Protein AF-A0A8J5CU90-F1 (afdb_monomer_lite)

Sequence (125 aa):
MLQTRPWCRLPLTLRWIDQKYIKDFPPGLEPPVHIPIAYGPVKSVKVKKPVYHEHEDKDIEDICTLCRKVVRNSDKMRCLSSSCTLVAHIKCLAHEMLKDDTRGMLVPLEGNCPSCGIMCFGRPC

InterPro domains:
  IPR013083 Zinc finger, RING/FYVE/PHD-type [G3DSA:3.30.40.10] (60-120)
  IPR048749 Structure-specific endonuclease subunit SLX1, C-terminal domain [PF21202] (64-117)
  IPR050381 SLX1 structure-specific endonuclease [PTHR20208] (1-117)

pLDDT: mean 82.02, std 15.21, range [34.28, 95.0]

Secondary structure (DSSP, 8-state):
-TTSTTGGGS---EEESSGGG--PPPTT-SPPTTS-EEESPPP------------------PBPTTT-SB--GGGEEE-SSTT---EEEHHHHHHHHTTTS-TT--S--SEE-TTT--EEES---

Foldseek 3Di:
DCCDPPNLQDQEEAEAADPVPDDDDDPPRDHPQSHYYYYHHDDPDPPPPPPPPPPPPPPPQDAAPQPRDGDDPVQWDDAPDPPGPHIHGVQRVQCVQCVPPDPDDRHRQWDADPGPRHIRHGDDD

Radius of gyration: 18.46 Å; chains: 1; bounding box: 37×39×47 Å

Organism: Chionoecetes opilio (NCBI:txid41210)

Structure (mmCIF, N/CA/C/O backbone):
data_AF-A0A8J5CU90-F1
#
_entry.id   AF-A0A8J5CU90-F1
#
loop_
_atom_site.group_PDB
_atom_site.id
_atom_site.type_symbol
_atom_site.label_atom_id
_atom_site.label_alt_id
_atom_site.label_comp_id
_atom_site.label_asym_id
_atom_site.label_entity_id
_atom_site.label_seq_id
_atom_site.pdbx_PDB_ins_code
_atom_site.Cartn_x
_atom_site.Cartn_y
_atom_site.Cartn_z
_atom_site.occupancy
_atom_site.B_iso_or_equiv
_atom_site.auth_seq_id
_atom_site.auth_comp_id
_atom_site.auth_asym_id
_atom_site.auth_atom_id
_atom_site.pdbx_PDB_model_num
ATOM 1 N N . MET A 1 1 ? -17.486 -5.467 8.922 1.00 84.50 1 MET A N 1
ATOM 2 C CA . MET A 1 1 ? -17.359 -4.449 7.850 1.00 84.50 1 MET A CA 1
ATOM 3 C C . MET A 1 1 ? -15.903 -4.143 7.504 1.00 84.50 1 MET A C 1
ATOM 5 O O . MET A 1 1 ? -15.545 -4.279 6.347 1.00 84.50 1 MET A O 1
ATOM 9 N N . LEU A 1 2 ? -15.043 -3.754 8.457 1.00 89.44 2 LEU A N 1
ATOM 10 C CA . LEU A 1 2 ? -13.643 -3.392 8.146 1.00 89.44 2 LEU A CA 1
ATOM 11 C C . LEU A 1 2 ? -12.774 -4.570 7.687 1.00 89.44 2 LEU A C 1
ATOM 13 O O . LEU A 1 2 ? -11.771 -4.369 7.018 1.00 89.44 2 LEU A O 1
ATOM 17 N N . GLN A 1 3 ? -13.190 -5.795 8.004 1.00 88.31 3 GLN A N 1
ATOM 18 C CA . GLN A 1 3 ? -12.538 -7.025 7.554 1.00 88.31 3 GLN A CA 1
ATOM 19 C C . GLN A 1 3 ? -13.060 -7.557 6.213 1.00 88.31 3 GLN A C 1
ATOM 21 O O . GLN A 1 3 ? -12.498 -8.492 5.653 1.00 88.31 3 GLN A O 1
ATOM 26 N N . THR A 1 4 ? -14.128 -6.973 5.669 1.00 88.81 4 THR A N 1
ATOM 27 C CA . THR A 1 4 ? -14.730 -7.428 4.410 1.00 88.81 4 THR A CA 1
ATOM 28 C C . THR A 1 4 ? -14.314 -6.527 3.257 1.00 88.81 4 THR A C 1
ATOM 30 O O . THR A 1 4 ? -14.086 -5.328 3.440 1.00 88.81 4 THR A O 1
ATOM 33 N N . ARG A 1 5 ? -14.266 -7.082 2.043 1.00 85.81 5 ARG A N 1
ATOM 34 C CA . ARG A 1 5 ? -14.065 -6.281 0.829 1.00 85.81 5 ARG A CA 1
ATOM 35 C C . ARG A 1 5 ? -15.235 -5.296 0.644 1.00 85.81 5 ARG A C 1
ATOM 37 O O . ARG A 1 5 ? -16.363 -5.636 1.002 1.00 85.81 5 ARG A O 1
ATOM 44 N N . PRO A 1 6 ? -14.987 -4.090 0.100 1.00 85.62 6 PRO A N 1
ATOM 45 C CA . PRO A 1 6 ? -13.686 -3.572 -0.344 1.00 85.62 6 PRO A CA 1
ATOM 46 C C . PRO A 1 6 ? -12.828 -2.970 0.788 1.00 85.62 6 PRO A C 1
ATOM 48 O O . PRO A 1 6 ? -11.651 -2.697 0.578 1.00 85.62 6 PRO A O 1
ATOM 51 N N . TRP A 1 7 ? -13.395 -2.774 1.982 1.00 89.19 7 TRP A N 1
ATOM 52 C CA . TRP A 1 7 ? -12.814 -1.976 3.068 1.00 89.19 7 TRP A CA 1
ATOM 53 C C . TRP A 1 7 ? -11.488 -2.500 3.607 1.00 89.19 7 TRP A C 1
ATOM 55 O O . TRP A 1 7 ? -10.606 -1.706 3.915 1.00 89.19 7 TRP A O 1
ATOM 65 N N . CYS A 1 8 ? -11.326 -3.819 3.670 1.00 87.25 8 CYS A N 1
ATOM 66 C CA . CYS A 1 8 ? -10.140 -4.459 4.236 1.00 87.25 8 CYS A CA 1
ATOM 67 C C . CYS A 1 8 ? -8.846 -4.275 3.433 1.00 87.25 8 CYS A C 1
ATOM 69 O O . CYS A 1 8 ? -7.848 -4.894 3.781 1.00 87.25 8 CYS A O 1
ATOM 71 N N . ARG A 1 9 ? -8.854 -3.497 2.343 1.00 86.38 9 ARG A N 1
ATOM 72 C CA . ARG A 1 9 ? -7.646 -3.162 1.570 1.00 86.38 9 ARG A CA 1
ATOM 73 C C . ARG A 1 9 ? -7.471 -1.673 1.294 1.00 86.38 9 ARG A C 1
ATOM 75 O O . ARG A 1 9 ? -6.620 -1.290 0.495 1.00 86.38 9 ARG A O 1
ATOM 82 N N . LEU A 1 10 ? -8.310 -0.836 1.897 1.00 87.69 10 LEU A N 1
ATOM 83 C CA . LEU A 1 10 ? -8.233 0.605 1.714 1.00 87.69 10 LEU A CA 1
ATOM 84 C C . LEU A 1 10 ? -7.345 1.225 2.802 1.00 87.69 10 LEU A C 1
ATOM 86 O O . LEU A 1 10 ? -7.361 0.753 3.940 1.00 87.69 10 LEU A O 1
ATOM 90 N N . PRO A 1 11 ? -6.611 2.308 2.490 1.00 86.75 11 PRO A N 1
ATOM 91 C CA . PRO A 1 11 ? -5.808 3.037 3.467 1.00 86.75 11 PRO A CA 1
ATOM 92 C C . PRO A 1 11 ? -6.722 3.854 4.396 1.00 86.75 11 PRO A C 1
ATOM 94 O O . PRO A 1 11 ? -6.881 5.065 4.248 1.00 86.75 11 PRO A O 1
ATOM 97 N N . LEU A 1 12 ? -7.390 3.170 5.324 1.00 90.31 12 LEU A N 1
ATOM 98 C CA . LEU A 1 12 ? -8.344 3.755 6.263 1.00 90.31 12 LEU A CA 1
ATOM 99 C C . LEU A 1 12 ? -7.699 4.011 7.623 1.00 90.31 12 LEU A C 1
ATOM 101 O O . LEU A 1 12 ? -6.661 3.463 7.972 1.00 90.31 12 LEU A O 1
ATOM 105 N N . THR A 1 13 ? -8.361 4.827 8.433 1.00 90.50 13 THR A N 1
ATOM 106 C CA . THR A 1 13 ? -8.041 5.008 9.851 1.00 90.50 13 THR A CA 1
ATOM 107 C C . THR A 1 13 ? -9.348 4.995 10.624 1.00 90.50 13 THR A C 1
ATOM 109 O O . THR A 1 13 ? -10.250 5.777 10.321 1.00 90.50 13 THR A O 1
ATOM 112 N N . LEU A 1 14 ? -9.460 4.123 11.624 1.00 91.94 14 LEU A N 1
ATOM 113 C CA . LEU A 1 14 ? -10.587 4.142 12.547 1.00 91.94 14 LEU A CA 1
ATOM 114 C C . LEU A 1 14 ? -10.299 5.180 13.624 1.00 91.94 14 LEU A C 1
ATOM 116 O O . LEU A 1 14 ? -9.257 5.119 14.268 1.00 91.94 14 LEU A O 1
ATOM 120 N N . ARG A 1 15 ? -11.204 6.136 13.841 1.00 91.94 15 ARG A N 1
ATOM 121 C CA . ARG A 1 15 ? -11.019 7.159 14.874 1.00 91.94 15 ARG A CA 1
ATOM 122 C C . ARG A 1 15 ? -12.205 7.228 15.820 1.00 91.94 15 ARG A C 1
ATOM 124 O O . ARG A 1 15 ? -13.314 7.551 15.404 1.00 91.94 15 ARG A O 1
ATOM 131 N N . TRP A 1 16 ? -11.934 7.025 17.101 1.00 92.81 16 TRP A N 1
ATOM 132 C CA . TRP A 1 16 ? -12.880 7.302 18.172 1.00 92.81 16 TRP A CA 1
ATOM 133 C C . TRP A 1 16 ? -12.841 8.789 18.518 1.00 92.81 16 TRP A C 1
ATOM 135 O O . TRP A 1 16 ? -11.878 9.270 19.111 1.00 92.81 16 TRP A O 1
ATOM 145 N N . ILE A 1 17 ? -13.876 9.525 18.118 1.00 92.62 17 ILE A N 1
ATOM 146 C CA . ILE A 1 17 ? -13.963 10.979 18.327 1.00 92.62 17 ILE A CA 1
ATOM 147 C C . ILE A 1 17 ? -14.166 11.308 19.809 1.00 92.62 17 ILE A C 1
ATOM 149 O O . ILE A 1 17 ? -13.548 12.235 20.329 1.00 92.62 17 ILE A O 1
ATOM 153 N N . ASP A 1 18 ? -15.014 10.528 20.474 1.00 90.94 18 ASP A N 1
ATOM 154 C CA . ASP A 1 18 ? -15.402 10.709 21.866 1.00 90.94 18 ASP A CA 1
ATOM 155 C C . ASP A 1 18 ? -15.171 9.405 22.634 1.00 90.94 18 ASP A C 1
ATOM 157 O O . ASP A 1 18 ? -15.599 8.327 22.208 1.00 90.94 18 ASP A O 1
ATOM 161 N N . GLN A 1 19 ? -14.471 9.512 23.761 1.00 87.50 19 GLN A N 1
ATOM 162 C CA . GLN A 1 19 ? -14.022 8.366 24.541 1.00 87.50 19 GLN A CA 1
ATOM 163 C C . GLN A 1 19 ? -15.181 7.590 25.168 1.00 87.50 19 GLN A C 1
ATOM 165 O O . GLN A 1 19 ? -15.072 6.379 25.338 1.00 87.50 19 GLN A O 1
ATOM 170 N N . LYS A 1 20 ? -16.323 8.242 25.435 1.00 93.12 20 LYS A N 1
ATOM 171 C CA . LYS A 1 20 ? -17.480 7.568 26.049 1.00 93.12 20 LYS A CA 1
ATOM 172 C C . LYS A 1 20 ? -18.137 6.515 25.154 1.00 93.12 20 LYS A C 1
ATOM 174 O O . LYS A 1 20 ? -18.929 5.716 25.642 1.00 93.12 20 LYS A O 1
ATOM 179 N N . TYR A 1 21 ? -17.856 6.539 23.851 1.00 91.25 21 TYR A N 1
ATOM 180 C CA . TYR A 1 21 ? -18.417 5.591 22.885 1.00 91.25 21 TYR A CA 1
ATOM 181 C C . TYR A 1 21 ? -17.417 4.532 22.422 1.00 91.25 21 TYR A C 1
ATOM 183 O O . TYR A 1 21 ? -17.766 3.732 21.552 1.00 91.25 21 TYR A O 1
ATOM 191 N N . ILE A 1 22 ? -16.198 4.524 22.970 1.00 90.81 22 ILE A N 1
ATOM 192 C CA . ILE A 1 22 ? -15.220 3.478 22.675 1.00 90.81 22 ILE A CA 1
ATOM 193 C C . ILE A 1 22 ? -15.811 2.137 23.104 1.00 90.81 22 ILE A C 1
ATOM 195 O O . ILE A 1 22 ? -16.362 1.998 24.196 1.00 90.81 22 ILE A O 1
ATOM 199 N N . LYS A 1 23 ? -15.702 1.157 22.215 1.00 88.62 23 LYS A N 1
ATOM 200 C CA . LYS A 1 23 ? -16.069 -0.229 22.479 1.00 88.62 23 LYS A CA 1
ATOM 201 C C . LYS A 1 23 ? -14.934 -1.120 22.021 1.00 88.62 23 LYS A C 1
ATOM 203 O O . LYS A 1 23 ? -14.363 -0.878 20.956 1.00 88.62 23 LYS A O 1
ATOM 208 N N . ASP A 1 24 ? -14.667 -2.154 22.802 1.00 88.88 24 ASP A N 1
ATOM 209 C CA . ASP A 1 24 ? -13.739 -3.195 22.397 1.00 88.88 24 ASP A CA 1
ATOM 210 C C . ASP A 1 24 ? -14.312 -3.978 21.218 1.00 88.88 24 ASP A C 1
ATOM 212 O O . ASP A 1 24 ? -15.526 -4.189 21.096 1.00 88.88 24 ASP A O 1
ATOM 216 N N . PHE A 1 25 ? -13.421 -4.395 20.324 1.00 89.19 25 PHE A N 1
ATOM 217 C CA . PHE A 1 25 ? -13.801 -5.273 19.234 1.00 89.19 25 PHE A CA 1
ATOM 218 C C . PHE A 1 25 ? -13.895 -6.702 19.768 1.00 89.19 25 PHE A C 1
ATOM 220 O O . PHE A 1 25 ? -13.006 -7.144 20.497 1.00 89.19 25 PHE A O 1
ATOM 227 N N . PRO A 1 26 ? -14.948 -7.452 19.409 1.00 89.25 26 PRO A N 1
ATOM 228 C CA . PRO A 1 26 ? -14.979 -8.872 19.704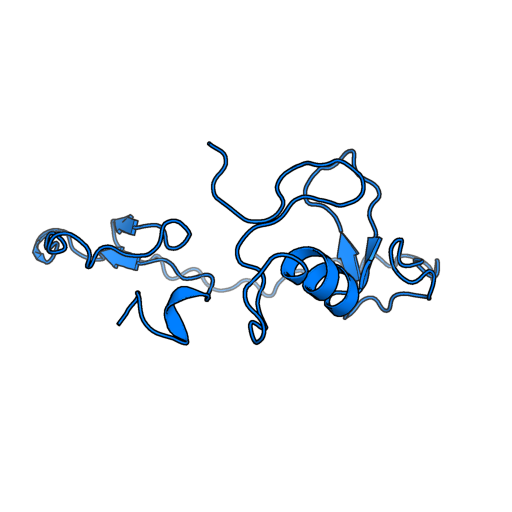 1.00 89.25 26 PRO A CA 1
ATOM 229 C C . PRO A 1 26 ? -13.765 -9.578 19.069 1.00 89.25 26 PRO A C 1
ATOM 231 O O . PRO A 1 26 ? -13.305 -9.149 18.001 1.00 89.25 26 PRO A O 1
ATOM 234 N N . PRO A 1 27 ? -13.254 -10.662 19.684 1.00 88.50 27 PRO A N 1
ATOM 235 C CA . PRO A 1 27 ? -12.089 -11.378 19.178 1.00 88.50 27 PRO A CA 1
ATOM 236 C C . PRO A 1 27 ? -12.262 -11.773 17.712 1.00 88.50 27 PRO A C 1
ATOM 238 O O . PRO A 1 27 ? -13.299 -12.307 17.316 1.00 88.50 27 PRO A O 1
ATOM 241 N N . GLY A 1 28 ? -11.250 -11.487 16.895 1.00 86.56 28 GLY A N 1
ATOM 242 C CA . GLY A 1 28 ? -11.271 -11.801 15.469 1.00 86.56 28 GLY A CA 1
ATOM 243 C C . GLY A 1 28 ? -12.112 -10.859 14.605 1.00 86.56 28 GLY A C 1
ATOM 244 O O . GLY A 1 28 ? -12.143 -11.066 13.400 1.00 86.56 28 GLY A O 1
ATOM 245 N N . LEU A 1 29 ? -12.738 -9.814 15.163 1.00 88.38 29 LEU A N 1
ATOM 246 C CA . LEU A 1 29 ? -13.440 -8.749 14.423 1.00 88.38 29 LEU A CA 1
ATOM 247 C C . LEU A 1 29 ? -12.726 -7.387 14.512 1.00 88.38 29 LEU A C 1
ATOM 249 O O . LEU A 1 29 ? -13.291 -6.348 14.158 1.00 88.38 29 LEU A O 1
ATOM 253 N N . GLU A 1 30 ? -11.473 -7.401 14.959 1.00 90.81 30 GLU A N 1
ATOM 254 C CA . GLU A 1 30 ? -10.595 -6.237 15.007 1.00 90.81 30 GLU A CA 1
ATOM 255 C C . GLU A 1 30 ? -10.286 -5.705 13.596 1.00 90.81 30 GLU A C 1
ATOM 257 O O . GLU A 1 30 ? -10.269 -6.467 12.619 1.00 90.81 30 GLU A O 1
ATOM 262 N N . PRO A 1 31 ? -10.042 -4.391 13.448 1.00 90.38 31 PRO A N 1
ATOM 263 C CA . PRO A 1 31 ? -9.563 -3.838 12.190 1.00 90.38 31 PRO A CA 1
ATOM 264 C C . PRO A 1 31 ? -8.279 -4.544 11.714 1.00 90.38 31 PRO A C 1
ATOM 266 O O . PRO A 1 31 ? -7.417 -4.858 12.534 1.00 90.38 31 PRO A O 1
ATOM 269 N N . PRO A 1 32 ? -8.116 -4.767 10.396 1.00 90.00 32 PRO A N 1
ATOM 270 C CA . PRO A 1 32 ? -6.854 -5.232 9.828 1.00 90.00 32 PRO A CA 1
ATOM 271 C C . PRO A 1 32 ? -5.655 -4.377 10.264 1.00 90.00 32 PRO A C 1
ATOM 273 O O . PRO A 1 32 ? -5.791 -3.172 10.459 1.00 90.00 32 PRO A O 1
ATOM 276 N N . VAL A 1 33 ? -4.462 -4.978 10.317 1.00 87.19 33 VAL A N 1
ATOM 277 C CA . VAL A 1 33 ? -3.222 -4.363 10.845 1.00 87.19 33 VAL A CA 1
ATOM 278 C C . VAL A 1 33 ? -2.877 -3.008 10.207 1.00 87.19 33 VAL A C 1
ATOM 280 O O . VAL A 1 33 ? -2.395 -2.096 10.883 1.00 87.19 33 VAL A O 1
ATOM 283 N N . HIS A 1 34 ? -3.155 -2.840 8.912 1.00 86.62 34 HIS A N 1
ATOM 284 C CA . HIS A 1 34 ? -2.903 -1.592 8.185 1.00 86.62 34 HIS A CA 1
ATOM 285 C C . HIS A 1 34 ? -3.939 -0.486 8.458 1.00 86.62 34 HIS A C 1
ATOM 287 O O . HIS A 1 34 ? -3.726 0.643 8.022 1.00 86.62 34 HIS A O 1
ATOM 293 N N . ILE A 1 35 ? -5.045 -0.774 9.158 1.00 90.94 35 ILE A N 1
ATOM 294 C CA . ILE A 1 35 ? -6.064 0.204 9.564 1.00 90.94 35 ILE A CA 1
ATOM 295 C C . ILE A 1 35 ? -5.794 0.615 11.020 1.00 90.94 35 ILE A C 1
ATOM 297 O O . ILE A 1 35 ? -6.283 -0.031 11.949 1.00 90.94 35 ILE A O 1
ATOM 301 N N . PRO A 1 36 ? -5.024 1.691 11.269 1.00 90.50 36 PRO A N 1
ATOM 302 C CA . PRO A 1 36 ? -4.755 2.150 12.623 1.00 90.50 36 PRO A CA 1
ATOM 303 C C . PRO A 1 36 ? -6.027 2.625 13.334 1.00 90.50 36 PRO A C 1
ATOM 305 O O . PRO A 1 36 ? -6.894 3.270 12.736 1.00 90.50 36 PRO A O 1
ATOM 308 N N . ILE A 1 37 ? -6.081 2.367 14.643 1.00 91.75 37 ILE A N 1
ATOM 309 C CA . ILE A 1 37 ? -7.058 2.956 15.560 1.00 91.75 37 ILE A CA 1
ATOM 310 C C . ILE A 1 37 ? -6.447 4.219 16.174 1.00 91.75 37 ILE A C 1
ATOM 312 O O . ILE A 1 37 ? -5.343 4.192 16.718 1.00 91.75 37 ILE A O 1
ATOM 316 N N . ALA A 1 38 ? -7.169 5.329 16.081 1.00 91.56 38 ALA A N 1
ATOM 317 C CA . ALA A 1 38 ? -6.815 6.626 16.635 1.00 91.56 38 ALA A CA 1
ATOM 318 C C . ALA A 1 38 ? -7.908 7.126 17.589 1.00 91.56 38 ALA A C 1
ATOM 320 O O . ALA A 1 38 ? -9.066 6.712 17.510 1.00 91.56 38 ALA A O 1
ATOM 321 N N . TYR A 1 39 ? -7.550 8.071 18.455 1.00 92.44 39 TYR A N 1
ATOM 322 C CA . TYR A 1 39 ? -8.447 8.622 19.470 1.00 92.44 39 TYR A CA 1
ATOM 323 C C . TYR A 1 39 ? -8.448 10.149 19.440 1.00 92.44 39 TYR A C 1
ATOM 325 O O . TYR A 1 39 ? -7.449 10.783 19.093 1.00 92.44 39 TYR A O 1
ATOM 333 N N . GLY A 1 40 ? -9.574 10.729 19.843 1.00 90.19 40 GLY A N 1
ATOM 334 C CA . GLY A 1 40 ? -9.760 12.163 20.008 1.00 90.19 40 GLY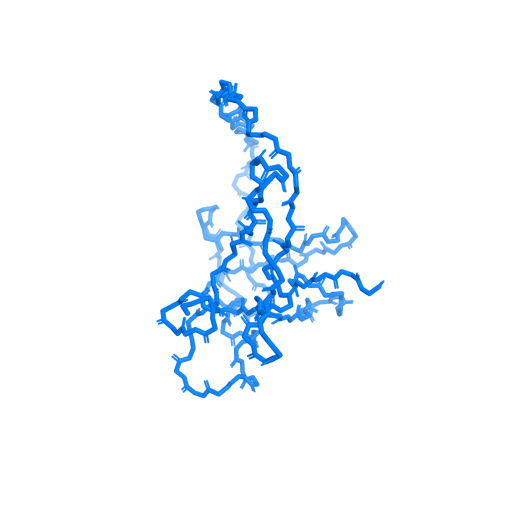 A CA 1
ATOM 335 C C . GLY A 1 40 ? -10.458 12.847 18.828 1.00 90.19 40 GLY A C 1
ATOM 336 O O . GLY A 1 40 ? -10.666 12.252 17.763 1.00 90.19 40 GLY A O 1
ATOM 337 N N . PRO A 1 41 ? -10.824 14.126 19.009 1.00 87.25 41 PRO A N 1
ATOM 338 C CA . PRO A 1 41 ? -11.632 14.863 18.052 1.00 87.25 41 PRO A CA 1
ATOM 339 C C . PRO A 1 41 ? -10.912 15.083 16.718 1.00 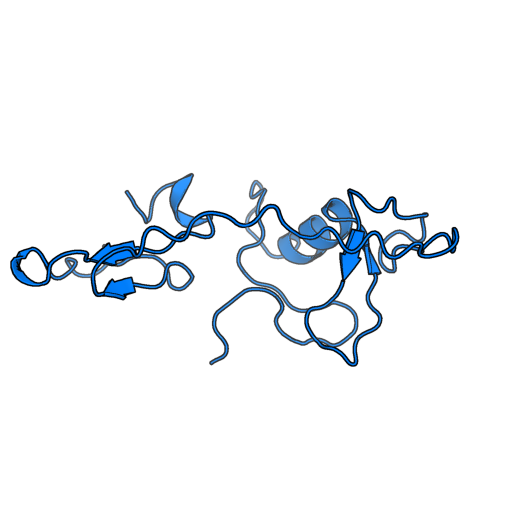87.25 41 PRO A C 1
ATOM 341 O O . PRO A 1 41 ? -9.680 15.097 16.618 1.00 87.25 41 PRO A O 1
ATOM 344 N N . VAL A 1 42 ? -11.699 15.287 15.663 1.00 83.94 42 VAL A N 1
ATOM 345 C CA . VAL A 1 42 ? -11.174 15.695 14.358 1.00 83.94 42 VAL A CA 1
ATOM 346 C C . VAL A 1 42 ? -10.989 17.208 14.375 1.00 83.94 42 VAL A C 1
ATOM 348 O O . VAL A 1 42 ? -11.935 17.957 14.606 1.00 83.94 42 VAL A O 1
ATOM 351 N N . LYS A 1 43 ? -9.764 17.671 14.121 1.00 81.88 43 LYS A N 1
ATOM 352 C CA . LYS A 1 43 ? -9.513 19.093 13.882 1.00 81.88 43 LYS A CA 1
ATOM 353 C C . LYS A 1 43 ? -9.917 19.400 12.445 1.00 81.88 43 LYS A C 1
ATOM 355 O O . LYS A 1 43 ? -9.343 18.833 11.517 1.00 81.88 43 LYS A O 1
ATOM 360 N N . SER A 1 44 ? -10.875 20.300 12.249 1.00 78.00 44 SER A N 1
ATOM 361 C CA . SER A 1 44 ? -11.168 20.849 10.927 1.00 78.00 44 SER A CA 1
ATOM 362 C C . SER A 1 44 ? -10.007 21.751 10.510 1.00 78.00 44 SER A C 1
ATOM 364 O O . SER A 1 44 ? -9.949 22.930 10.865 1.00 78.00 44 SER A O 1
ATOM 366 N N . VAL A 1 45 ? -9.039 21.191 9.795 1.00 75.44 45 VAL A N 1
ATOM 367 C CA . VAL A 1 45 ? -7.981 21.986 9.179 1.00 75.44 45 VAL A CA 1
ATOM 368 C C . VAL A 1 45 ? -8.551 22.532 7.878 1.00 75.44 45 VAL A C 1
ATOM 370 O O . VAL A 1 45 ? -8.990 21.762 7.025 1.00 75.44 45 VAL A O 1
ATOM 373 N N . LYS A 1 46 ? -8.565 23.861 7.711 1.00 75.75 46 LYS A N 1
ATOM 374 C CA . LYS A 1 46 ? -8.815 24.445 6.389 1.00 75.75 46 LYS A CA 1
ATOM 375 C C . LYS A 1 46 ? -7.737 23.893 5.470 1.00 75.75 46 LYS A C 1
ATOM 377 O O . LYS A 1 46 ? -6.559 24.161 5.707 1.00 75.75 46 LYS A O 1
ATOM 382 N N . VAL A 1 47 ? -8.137 23.104 4.474 1.00 70.00 47 VAL A N 1
ATOM 383 C CA . VAL A 1 47 ? -7.228 22.611 3.441 1.00 70.00 47 VAL A CA 1
ATOM 384 C C . VAL A 1 47 ? -6.640 23.851 2.784 1.00 70.00 47 VAL A C 1
ATOM 386 O O . VAL A 1 47 ? -7.295 24.519 1.983 1.00 70.00 47 VAL A O 1
ATOM 389 N N . LYS A 1 48 ? -5.419 24.220 3.179 1.00 68.62 48 LYS A N 1
ATOM 390 C CA . LYS A 1 48 ? -4.615 25.118 2.362 1.00 68.62 48 LYS A CA 1
ATOM 391 C C . LYS A 1 48 ? -4.490 24.373 1.045 1.00 68.62 48 LYS A C 1
ATOM 393 O O . LYS A 1 48 ? -4.132 23.193 1.074 1.00 68.62 48 LYS A O 1
ATOM 398 N N . LYS A 1 49 ? -4.875 25.012 -0.068 1.00 56.44 49 LYS A N 1
ATOM 399 C CA . LYS A 1 49 ? -4.643 24.436 -1.396 1.00 56.44 49 LYS A CA 1
ATOM 400 C C . LYS A 1 49 ? -3.222 23.881 -1.369 1.00 56.44 49 LYS A C 1
ATOM 402 O O . LYS A 1 49 ? -2.347 24.627 -0.912 1.00 56.44 49 LYS A O 1
ATOM 407 N N . PRO A 1 50 ? -3.009 22.600 -1.721 1.00 53.94 50 PRO A N 1
ATOM 408 C CA . PRO A 1 50 ? -1.658 22.088 -1.811 1.00 53.94 50 PRO A CA 1
ATOM 409 C C . PRO A 1 50 ? -0.894 23.110 -2.640 1.00 53.94 50 PRO A C 1
ATOM 411 O O . PRO A 1 50 ? -1.321 23.465 -3.741 1.00 53.94 50 PRO A O 1
ATOM 414 N N . VAL A 1 51 ? 0.150 23.682 -2.044 1.00 47.59 51 VAL A N 1
ATOM 415 C CA . VAL A 1 51 ? 1.143 24.397 -2.825 1.00 47.59 51 VAL A CA 1
ATOM 416 C C . VAL A 1 51 ? 1.761 23.268 -3.621 1.00 47.59 51 VAL A C 1
ATOM 418 O O . VAL A 1 51 ? 2.614 22.538 -3.119 1.00 47.59 51 VAL A O 1
ATOM 421 N N . TYR A 1 52 ? 1.199 23.011 -4.802 1.00 43.12 52 TYR A N 1
ATOM 422 C CA . TYR A 1 52 ? 1.913 22.287 -5.822 1.00 43.12 52 TYR A CA 1
ATOM 423 C C . TYR A 1 52 ? 3.150 23.145 -6.014 1.00 43.12 52 TYR A C 1
ATOM 425 O O . TYR A 1 52 ? 3.095 24.213 -6.617 1.00 43.12 52 TYR A O 1
ATOM 433 N N . HIS A 1 53 ? 4.252 22.737 -5.391 1.00 42.62 53 HIS A N 1
ATOM 434 C CA . HIS A 1 53 ? 5.534 23.067 -5.951 1.00 42.62 53 HIS A CA 1
ATOM 435 C C . HIS A 1 53 ? 5.493 22.369 -7.302 1.00 42.62 53 HIS A C 1
ATOM 437 O O . HIS A 1 53 ? 5.755 21.172 -7.416 1.00 42.62 53 HIS A O 1
ATOM 443 N N . GLU A 1 54 ? 5.032 23.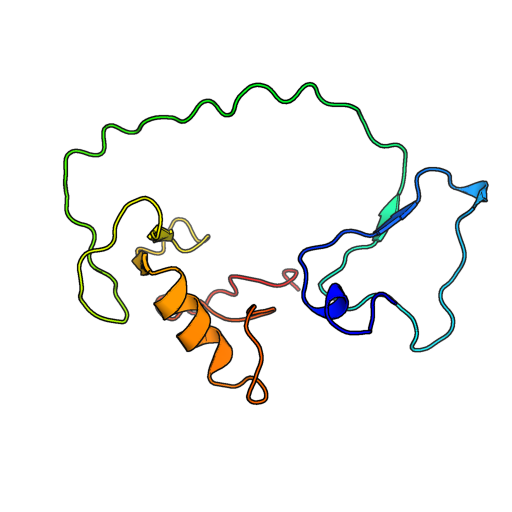110 -8.307 1.00 39.22 54 GLU A N 1
ATOM 444 C CA . GLU A 1 54 ? 5.484 22.953 -9.670 1.00 39.22 54 GLU A CA 1
ATOM 445 C C . GLU A 1 54 ? 6.997 23.109 -9.560 1.00 39.22 54 GLU A C 1
ATOM 447 O O . GLU A 1 54 ? 7.566 24.187 -9.691 1.00 39.22 54 GLU A O 1
ATOM 452 N N . HIS A 1 55 ? 7.666 22.027 -9.164 1.00 45.69 55 HIS A N 1
ATOM 453 C CA . HIS A 1 55 ? 9.021 21.843 -9.592 1.00 45.69 55 HIS A CA 1
ATOM 454 C C . HIS A 1 55 ? 8.866 21.861 -11.104 1.00 45.69 55 HIS A C 1
ATOM 456 O O . HIS A 1 55 ? 8.324 20.918 -11.685 1.00 45.69 55 HIS A O 1
ATOM 462 N N . GLU A 1 56 ? 9.253 22.981 -11.710 1.00 41.22 56 GLU A N 1
ATOM 463 C CA . GLU A 1 56 ? 9.735 23.051 -13.080 1.00 41.22 56 GLU A CA 1
ATOM 464 C C . GLU A 1 56 ? 10.937 22.091 -13.172 1.00 41.22 56 GLU A C 1
ATOM 466 O O . GLU A 1 56 ? 12.092 22.488 -13.326 1.00 41.22 56 GLU A O 1
ATOM 471 N N . ASP A 1 57 ? 10.680 20.797 -12.968 1.00 49.06 57 ASP A N 1
ATOM 472 C CA . ASP A 1 57 ? 11.561 19.711 -13.334 1.00 49.06 57 ASP A CA 1
ATOM 473 C C . ASP A 1 57 ? 11.543 19.802 -14.853 1.00 49.06 57 ASP A C 1
ATOM 475 O O . ASP A 1 57 ? 10.620 19.326 -15.515 1.00 49.06 57 ASP A O 1
ATOM 479 N N . LYS A 1 58 ? 12.514 20.556 -15.383 1.00 45.44 58 LYS A N 1
ATOM 480 C CA . LYS A 1 58 ? 12.918 20.536 -16.789 1.00 45.44 58 LYS A CA 1
ATOM 481 C C . LYS A 1 58 ? 12.731 19.112 -17.289 1.00 45.44 58 LYS A C 1
ATOM 483 O O . LYS A 1 58 ? 13.209 18.222 -16.595 1.00 45.44 58 LYS A O 1
ATOM 488 N N . ASP A 1 59 ? 12.054 18.932 -18.424 1.00 53.22 59 ASP A N 1
ATOM 489 C CA . ASP A 1 59 ? 11.703 17.653 -19.062 1.00 53.22 59 ASP A CA 1
ATOM 490 C C . ASP A 1 59 ? 12.883 16.661 -19.154 1.00 53.22 59 ASP A C 1
ATOM 492 O O . ASP A 1 59 ? 13.455 16.408 -20.212 1.00 53.22 59 ASP A O 1
ATOM 496 N N . ILE A 1 60 ? 13.273 16.083 -18.024 1.00 62.53 60 ILE A N 1
ATOM 497 C CA . ILE A 1 60 ? 14.094 14.897 -17.936 1.00 62.53 60 ILE A CA 1
ATOM 498 C C . ILE A 1 60 ? 13.061 13.790 -17.889 1.00 62.53 60 ILE A C 1
ATOM 500 O O . ILE A 1 60 ? 12.373 13.590 -16.887 1.00 62.53 60 ILE A O 1
ATOM 504 N N . GLU A 1 61 ? 12.891 13.130 -19.028 1.00 78.31 61 GLU A N 1
ATOM 505 C CA . GLU A 1 61 ? 12.032 11.965 -19.149 1.00 78.31 61 GLU A CA 1
ATOM 506 C C . GLU A 1 61 ? 12.500 10.889 -18.157 1.00 78.31 61 GLU A C 1
ATOM 508 O O . GLU A 1 61 ? 13.453 10.150 -18.402 1.00 78.31 61 GLU A O 1
ATOM 513 N N . ASP A 1 62 ? 11.836 10.817 -17.004 1.00 87.06 62 ASP A N 1
ATOM 514 C CA . ASP A 1 62 ? 12.098 9.801 -15.992 1.00 87.06 62 ASP A CA 1
ATOM 515 C C . ASP A 1 62 ? 11.771 8.410 -16.574 1.00 87.06 62 ASP A C 1
ATOM 517 O O . ASP A 1 62 ? 10.682 8.177 -17.107 1.00 87.06 62 ASP A O 1
ATOM 521 N N . ILE A 1 63 ? 12.695 7.454 -16.456 1.00 92.62 63 ILE A N 1
ATOM 522 C CA . ILE A 1 63 ? 12.529 6.091 -16.983 1.00 92.62 63 ILE A CA 1
ATOM 523 C C . ILE A 1 63 ? 12.100 5.151 -15.856 1.00 92.62 63 ILE A C 1
ATOM 525 O O . ILE A 1 63 ? 12.734 5.077 -14.806 1.00 92.62 63 ILE A O 1
ATOM 529 N N . CYS A 1 64 ? 11.046 4.367 -16.087 1.00 94.06 64 CYS A N 1
ATOM 530 C CA . CYS A 1 64 ? 10.603 3.356 -15.134 1.00 94.06 64 CYS A CA 1
ATOM 531 C C . CYS A 1 64 ? 11.649 2.246 -14.991 1.00 94.06 64 CYS A C 1
ATOM 533 O O . CYS A 1 64 ? 11.962 1.562 -15.964 1.00 94.06 64 CYS A O 1
ATOM 535 N N . THR A 1 65 ? 12.096 1.966 -13.769 1.00 93.19 65 THR A N 1
ATOM 536 C CA . THR A 1 65 ? 13.058 0.890 -13.479 1.00 93.19 65 THR A CA 1
ATOM 537 C C . THR A 1 65 ? 12.519 -0.509 -13.817 1.00 93.19 65 THR A C 1
ATOM 539 O O . THR A 1 65 ? 13.294 -1.411 -14.123 1.00 93.19 65 THR A O 1
ATOM 542 N N . LEU A 1 66 ? 11.192 -0.695 -13.806 1.00 93.88 66 LEU A N 1
ATOM 543 C CA . LEU A 1 66 ? 10.543 -1.997 -14.002 1.00 93.88 66 LEU A CA 1
ATOM 544 C C . LEU A 1 66 ? 10.272 -2.324 -15.476 1.00 93.88 66 LEU A C 1
ATOM 546 O O . LEU A 1 66 ? 10.556 -3.431 -15.921 1.00 93.88 66 LEU A O 1
ATOM 550 N N . CYS A 1 67 ? 9.731 -1.376 -16.249 1.00 95.00 67 CYS A N 1
ATOM 551 C CA . CYS A 1 67 ? 9.385 -1.610 -17.658 1.00 95.00 67 CYS A CA 1
ATOM 552 C C . CYS A 1 67 ? 10.298 -0.894 -18.664 1.00 95.00 67 CYS A C 1
ATOM 554 O O . CYS A 1 67 ? 10.142 -1.102 -19.866 1.00 95.00 67 CYS A O 1
ATOM 556 N N . ARG A 1 68 ? 11.235 -0.058 -18.189 1.00 93.88 68 ARG A N 1
ATOM 557 C CA . ARG A 1 68 ? 12.197 0.725 -18.990 1.00 93.88 68 ARG A CA 1
ATOM 558 C C . ARG A 1 68 ? 11.562 1.694 -19.994 1.00 93.88 68 ARG A C 1
ATOM 560 O O . ARG A 1 68 ? 12.188 2.059 -20.981 1.00 93.88 68 ARG A O 1
ATOM 567 N N . LYS A 1 69 ? 10.318 2.114 -19.747 1.00 94.19 69 LYS A N 1
ATOM 568 C CA . LYS A 1 69 ? 9.602 3.127 -20.540 1.00 94.19 69 LYS A CA 1
ATOM 569 C C . LYS A 1 69 ? 9.519 4.448 -19.782 1.00 94.19 69 LYS A C 1
A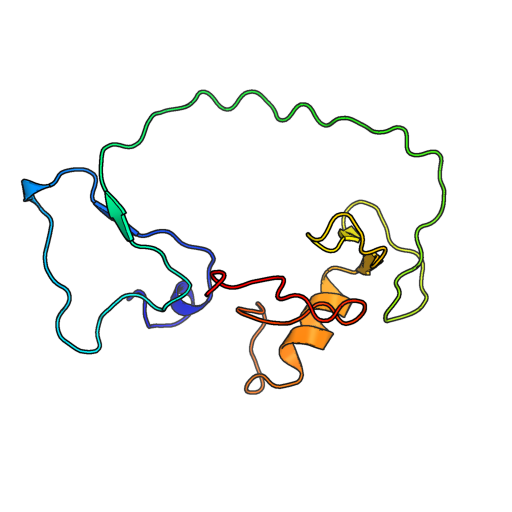TOM 571 O O . LYS A 1 69 ? 9.563 4.452 -18.551 1.00 94.19 69 LYS A O 1
ATOM 576 N N . VAL A 1 70 ? 9.330 5.535 -20.523 1.00 93.00 70 VAL A N 1
ATOM 577 C CA . VAL A 1 70 ? 9.150 6.891 -19.983 1.00 93.00 70 VAL A CA 1
ATOM 578 C C . VAL A 1 70 ? 7.931 6.963 -19.055 1.00 93.00 70 VAL A C 1
ATOM 580 O O . VAL A 1 70 ? 6.873 6.385 -19.336 1.00 93.00 70 VAL A O 1
ATOM 583 N N . VAL A 1 71 ? 8.076 7.665 -17.933 1.00 92.38 71 VAL A N 1
ATOM 584 C CA . VAL A 1 71 ? 7.060 7.859 -16.895 1.00 92.38 71 VAL A CA 1
ATOM 585 C C . VAL A 1 71 ? 6.537 9.287 -16.951 1.00 92.38 71 VAL A C 1
ATOM 587 O O . VAL A 1 71 ? 7.285 10.248 -16.811 1.00 92.38 71 VAL A O 1
ATOM 590 N N . ARG A 1 72 ? 5.220 9.433 -17.113 1.00 89.81 72 ARG A N 1
ATOM 591 C CA . ARG A 1 72 ? 4.553 10.736 -17.007 1.00 89.81 72 ARG A CA 1
ATOM 592 C C . ARG A 1 72 ? 4.442 11.146 -15.546 1.00 89.81 72 ARG A C 1
ATOM 594 O O . ARG A 1 72 ? 4.230 10.291 -14.690 1.00 89.81 72 ARG A O 1
ATOM 601 N N . ASN A 1 73 ? 4.479 12.447 -15.270 1.00 84.94 73 ASN A N 1
ATOM 602 C CA . ASN A 1 73 ? 4.436 12.955 -13.897 1.00 84.94 73 ASN A CA 1
ATOM 603 C C . ASN A 1 73 ? 3.168 12.527 -13.124 1.00 84.94 73 ASN A C 1
ATOM 605 O O . ASN A 1 73 ? 3.241 12.285 -11.926 1.00 84.94 73 ASN A O 1
ATOM 609 N N . SER A 1 74 ? 2.027 12.351 -13.809 1.00 86.38 74 SER A N 1
ATOM 610 C CA . SER A 1 74 ? 0.772 11.857 -13.209 1.00 86.38 74 SER A CA 1
ATOM 611 C C . SER A 1 74 ? 0.845 10.415 -12.702 1.00 86.38 74 SER A C 1
ATOM 613 O O . SER A 1 74 ? 0.129 10.048 -11.776 1.00 86.38 74 SER A O 1
ATOM 615 N N . ASP A 1 75 ? 1.701 9.602 -13.321 1.00 87.75 75 ASP A N 1
ATOM 616 C CA . ASP A 1 75 ? 1.788 8.157 -13.103 1.00 87.75 75 ASP A CA 1
ATOM 617 C C . ASP A 1 75 ? 3.104 7.783 -12.404 1.00 87.75 75 ASP A C 1
ATOM 619 O O . ASP A 1 75 ? 3.449 6.601 -12.320 1.00 87.75 75 ASP A O 1
ATOM 623 N N . LYS A 1 76 ? 3.855 8.785 -11.932 1.00 90.25 76 LYS A N 1
ATOM 624 C CA . LYS A 1 76 ? 5.189 8.642 -11.356 1.00 90.25 76 LYS A CA 1
ATOM 625 C C . LYS A 1 76 ? 5.124 8.325 -9.869 1.00 90.25 76 LYS A C 1
ATOM 627 O O . LYS A 1 76 ? 4.582 9.095 -9.086 1.00 90.25 76 LYS A O 1
ATOM 632 N N . MET A 1 77 ? 5.763 7.227 -9.477 1.00 90.75 77 MET A N 1
ATOM 633 C CA . MET A 1 77 ? 5.994 6.863 -8.080 1.00 90.75 77 MET A CA 1
ATOM 634 C C . MET A 1 77 ? 7.488 6.827 -7.785 1.00 90.75 77 MET A C 1
ATOM 636 O O . MET A 1 77 ? 8.279 6.362 -8.609 1.00 90.75 77 MET A O 1
ATOM 640 N N . ARG A 1 78 ? 7.854 7.290 -6.587 1.00 90.75 78 ARG A N 1
ATOM 641 C CA . ARG A 1 78 ? 9.210 7.224 -6.033 1.00 90.75 78 ARG A CA 1
ATOM 642 C C . ARG A 1 78 ? 9.196 6.439 -4.725 1.00 90.75 78 ARG A C 1
ATOM 644 O O . ARG A 1 78 ? 8.171 6.381 -4.046 1.00 90.75 78 ARG A O 1
ATOM 651 N N . CYS A 1 79 ? 10.324 5.827 -4.381 1.00 90.56 79 CYS A N 1
ATOM 652 C CA . CYS A 1 79 ? 10.482 5.206 -3.068 1.00 90.56 79 CYS A CA 1
ATOM 653 C C . CYS A 1 79 ? 10.394 6.266 -1.953 1.00 90.56 79 CYS A C 1
ATOM 655 O O . CYS A 1 79 ? 10.792 7.411 -2.146 1.00 90.56 79 CYS A O 1
ATOM 657 N N . LEU A 1 80 ? 9.901 5.873 -0.775 1.00 86.94 80 LEU A N 1
ATOM 658 C CA . LEU A 1 80 ? 9.856 6.740 0.411 1.00 86.94 80 LEU A CA 1
ATOM 659 C C . LEU A 1 80 ? 11.239 6.955 1.048 1.00 86.94 80 LEU A C 1
ATOM 661 O O . LEU A 1 80 ? 11.436 7.914 1.790 1.00 86.94 80 LEU A O 1
ATOM 665 N N . SER A 1 81 ? 12.191 6.057 0.785 1.00 86.69 81 SER A N 1
ATOM 666 C CA . SER A 1 81 ? 13.566 6.196 1.258 1.00 86.69 81 SER A CA 1
ATOM 667 C C . SER A 1 81 ? 14.289 7.271 0.449 1.00 86.69 81 SER A C 1
ATOM 669 O O . SER A 1 81 ? 14.411 7.149 -0.769 1.00 86.69 81 SER A O 1
ATOM 671 N N . SER A 1 82 ? 14.806 8.299 1.127 1.00 85.69 82 SER A N 1
ATOM 672 C CA . SER A 1 82 ? 15.501 9.432 0.499 1.00 85.69 82 SER A CA 1
ATOM 673 C C . SER A 1 82 ? 16.789 9.047 -0.235 1.00 85.69 82 SER A C 1
ATOM 675 O O . SER A 1 82 ? 17.223 9.776 -1.120 1.00 85.69 82 SER A O 1
ATOM 677 N N . SER A 1 83 ? 17.397 7.909 0.108 1.00 88.75 83 SER A N 1
ATOM 678 C CA . SER A 1 83 ? 18.588 7.379 -0.563 1.00 88.75 83 SER A CA 1
ATOM 679 C C . SER A 1 83 ? 18.265 6.487 -1.764 1.00 88.75 83 SER A C 1
ATOM 681 O O . SER A 1 83 ? 19.175 6.071 -2.480 1.00 88.75 83 SER A O 1
ATOM 683 N N . CYS A 1 84 ? 16.989 6.167 -2.001 1.00 91.19 84 CYS A N 1
ATOM 684 C CA . CYS A 1 84 ? 16.578 5.282 -3.080 1.00 91.19 84 CYS A CA 1
ATOM 685 C C . CYS A 1 84 ? 16.160 6.074 -4.322 1.00 91.19 84 CYS A C 1
ATOM 687 O O . CYS A 1 84 ? 15.314 6.961 -4.268 1.00 91.19 84 CYS A O 1
ATOM 689 N N . THR A 1 85 ? 16.711 5.689 -5.470 1.00 89.94 85 THR A N 1
ATOM 690 C CA . THR A 1 85 ? 16.461 6.326 -6.770 1.00 89.94 85 THR A CA 1
ATOM 691 C C . THR A 1 85 ? 15.393 5.615 -7.602 1.00 89.94 85 THR A C 1
ATOM 693 O O . THR A 1 85 ? 15.269 5.883 -8.795 1.00 89.94 85 THR A O 1
ATOM 696 N N . LEU A 1 86 ? 14.615 4.701 -7.005 1.00 91.88 86 LEU A N 1
ATOM 697 C CA . LEU A 1 86 ? 13.551 4.002 -7.725 1.00 91.88 86 LEU A CA 1
ATOM 698 C C . LEU A 1 86 ? 12.547 5.015 -8.281 1.00 91.88 86 LEU A C 1
ATOM 700 O O . LEU A 1 86 ? 11.907 5.748 -7.522 1.00 91.88 86 LEU A O 1
ATOM 704 N N . VAL A 1 87 ? 12.341 4.949 -9.594 1.00 93.12 87 VAL A N 1
ATOM 705 C CA . VAL A 1 87 ? 11.231 5.601 -10.282 1.00 93.12 87 VAL A CA 1
ATOM 706 C C . VAL A 1 87 ? 10.448 4.539 -11.040 1.00 93.12 87 VAL A C 1
ATOM 708 O O . VAL A 1 87 ? 11.003 3.757 -11.812 1.00 93.12 87 VAL A O 1
ATOM 711 N N . ALA A 1 88 ? 9.139 4.479 -10.821 1.00 94.25 88 ALA A N 1
ATOM 712 C CA . ALA A 1 88 ? 8.287 3.509 -11.493 1.00 94.25 88 ALA A CA 1
ATOM 713 C C . ALA A 1 88 ? 6.921 4.088 -11.849 1.00 94.25 88 ALA A C 1
ATOM 715 O O . ALA A 1 88 ? 6.436 5.014 -11.200 1.00 94.25 88 ALA A O 1
ATOM 716 N N . HIS A 1 89 ? 6.273 3.503 -12.861 1.00 94.56 89 HIS A N 1
ATOM 717 C CA . HI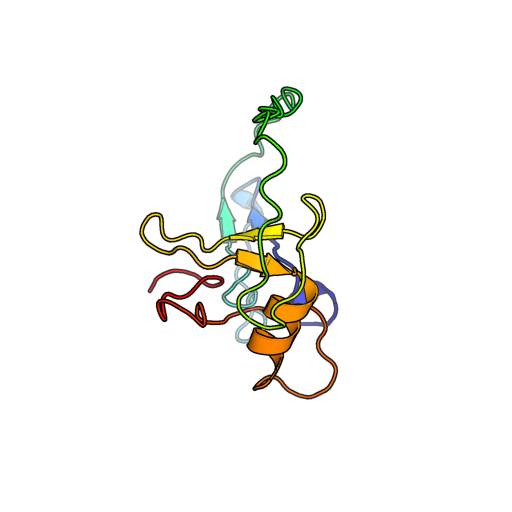S A 1 89 ? 4.845 3.729 -13.067 1.00 94.56 89 HIS A CA 1
ATOM 718 C C . HIS A 1 89 ? 4.055 3.159 -11.888 1.00 94.56 89 HIS A C 1
ATOM 720 O O . HIS A 1 89 ? 4.355 2.049 -11.439 1.00 94.56 89 HIS A O 1
ATOM 726 N N . ILE A 1 90 ? 2.977 3.839 -11.482 1.00 92.25 90 ILE A N 1
ATOM 727 C CA . ILE A 1 90 ? 2.020 3.341 -10.474 1.00 92.25 90 ILE A CA 1
ATOM 728 C C . ILE A 1 90 ? 1.611 1.891 -10.778 1.00 92.25 90 ILE A C 1
ATOM 730 O O . ILE A 1 90 ? 1.664 1.028 -9.907 1.00 92.25 90 ILE A O 1
ATOM 734 N N . LYS A 1 91 ? 1.253 1.601 -12.036 1.00 93.00 91 LYS A N 1
ATOM 735 C CA . LYS A 1 91 ? 0.797 0.269 -12.469 1.00 93.00 91 LYS A CA 1
ATOM 736 C C . LYS A 1 91 ? 1.896 -0.790 -12.399 1.00 93.00 91 LYS A C 1
ATOM 738 O O . LYS A 1 91 ? 1.624 -1.908 -11.977 1.00 93.00 91 LYS A O 1
ATOM 743 N N . CYS A 1 92 ? 3.118 -0.453 -12.814 1.00 93.88 92 CYS A N 1
ATOM 744 C CA . CYS A 1 92 ? 4.239 -1.391 -12.782 1.00 93.88 92 CYS A CA 1
ATOM 745 C C . CYS A 1 92 ? 4.600 -1.751 -11.344 1.00 93.88 92 CYS A C 1
ATOM 747 O O . CYS A 1 92 ? 4.755 -2.929 -11.040 1.00 93.88 92 CYS A O 1
ATOM 749 N N . LEU A 1 93 ? 4.673 -0.748 -10.465 1.00 92.12 93 LEU A N 1
ATOM 750 C CA . LEU A 1 93 ? 4.958 -0.974 -9.055 1.00 92.12 93 LEU A CA 1
ATOM 751 C C . LEU A 1 93 ? 3.838 -1.783 -8.390 1.00 92.12 93 LEU A C 1
ATOM 753 O O . LEU A 1 93 ? 4.123 -2.760 -7.710 1.00 92.12 93 LEU A O 1
ATOM 757 N N . ALA A 1 94 ? 2.571 -1.445 -8.647 1.00 90.81 94 ALA A N 1
ATOM 758 C CA . ALA A 1 94 ? 1.445 -2.204 -8.113 1.00 90.81 94 ALA A CA 1
ATOM 759 C C . ALA A 1 94 ? 1.470 -3.669 -8.566 1.00 90.81 94 ALA A C 1
ATOM 761 O O . ALA A 1 94 ? 1.263 -4.562 -7.753 1.00 90.81 94 ALA A O 1
ATOM 762 N N . HIS A 1 95 ? 1.757 -3.926 -9.845 1.00 91.12 95 HIS A N 1
ATOM 763 C CA . HIS A 1 95 ? 1.851 -5.289 -10.356 1.00 91.12 95 HIS A CA 1
ATOM 764 C C . HIS A 1 95 ? 2.999 -6.065 -9.708 1.00 91.12 95 HIS A C 1
ATOM 766 O O . HIS A 1 95 ? 2.794 -7.213 -9.335 1.00 91.12 95 HIS A O 1
ATOM 772 N N . GLU A 1 96 ? 4.166 -5.436 -9.528 1.00 90.88 96 GLU A N 1
ATOM 773 C CA . GLU A 1 96 ? 5.315 -6.035 -8.840 1.00 90.88 96 GLU A CA 1
ATOM 774 C C . GLU A 1 96 ? 4.955 -6.478 -7.418 1.00 90.88 96 GLU A C 1
ATOM 776 O O . GLU A 1 96 ? 5.213 -7.615 -7.043 1.00 90.88 96 GLU A O 1
ATOM 781 N N . MET A 1 97 ? 4.287 -5.609 -6.658 1.00 88.44 97 MET A N 1
ATOM 782 C CA . MET A 1 97 ? 3.926 -5.867 -5.258 1.00 88.44 97 MET A CA 1
ATOM 783 C C . MET A 1 97 ? 2.766 -6.857 -5.099 1.00 88.44 97 MET A C 1
ATOM 785 O O . MET A 1 97 ? 2.569 -7.411 -4.025 1.00 88.44 97 MET A O 1
ATOM 789 N N . LEU A 1 98 ? 1.983 -7.078 -6.157 1.00 88.56 98 LEU A N 1
ATOM 790 C CA . LEU A 1 98 ? 0.860 -8.017 -6.168 1.00 88.56 98 LEU A CA 1
ATOM 791 C C . LEU A 1 98 ? 1.234 -9.398 -6.718 1.00 88.56 98 LEU A C 1
ATOM 793 O O . LEU A 1 98 ? 0.362 -10.262 -6.763 1.00 88.56 98 LEU A O 1
ATOM 797 N N . LYS A 1 99 ? 2.486 -9.625 -7.144 1.00 86.06 99 LYS A N 1
ATOM 798 C CA . LYS A 1 99 ? 2.912 -10.914 -7.721 1.00 86.06 99 LYS A CA 1
ATOM 799 C C . LYS A 1 99 ? 2.674 -12.095 -6.779 1.00 86.06 99 LYS A C 1
ATOM 801 O O . LYS A 1 99 ? 2.246 -13.148 -7.247 1.00 86.06 99 LYS A O 1
ATOM 806 N N . ASP A 1 100 ? 2.912 -11.890 -5.485 1.00 77.31 100 ASP A N 1
ATOM 807 C CA . ASP A 1 100 ? 2.765 -12.918 -4.448 1.00 77.31 100 ASP A CA 1
ATOM 808 C C . ASP A 1 100 ? 1.359 -12.948 -3.824 1.00 77.31 100 ASP A C 1
ATOM 810 O O . ASP A 1 100 ? 1.031 -13.856 -3.059 1.00 77.31 100 ASP A O 1
ATOM 814 N N . ASP A 1 101 ? 0.502 -11.972 -4.143 1.00 77.94 101 ASP A N 1
ATOM 815 C CA . ASP A 1 101 ? -0.846 -11.898 -3.585 1.00 77.94 101 ASP A CA 1
ATOM 816 C C . ASP A 1 101 ? -1.812 -12.828 -4.339 1.00 77.94 101 ASP A C 1
ATOM 818 O O . ASP A 1 101 ? -1.696 -13.105 -5.537 1.00 77.94 101 ASP A O 1
ATOM 822 N N . THR A 1 102 ? -2.819 -13.315 -3.621 1.00 66.25 102 THR A N 1
ATOM 823 C CA . THR A 1 102 ? -3.866 -14.178 -4.172 1.00 66.25 102 THR A CA 1
ATOM 824 C C . THR A 1 102 ? -4.565 -13.504 -5.363 1.00 66.25 102 THR A C 1
ATOM 826 O O . THR A 1 102 ? -5.034 -12.367 -5.280 1.00 66.25 102 THR A O 1
ATOM 829 N N . ARG A 1 103 ? -4.614 -14.212 -6.505 1.00 62.31 103 ARG A N 1
ATOM 830 C CA . ARG A 1 103 ? -5.097 -13.709 -7.807 1.00 62.31 103 ARG A CA 1
ATOM 831 C C . ARG A 1 103 ? -6.407 -12.912 -7.670 1.00 62.31 103 ARG A C 1
ATOM 833 O O . ARG A 1 103 ? -7.406 -13.439 -7.185 1.00 62.31 103 ARG A O 1
ATOM 840 N N . GLY A 1 104 ? -6.411 -11.665 -8.153 1.00 73.44 104 GLY A N 1
ATOM 841 C CA . GLY A 1 104 ? -7.605 -10.806 -8.232 1.00 73.44 104 GLY A CA 1
ATOM 842 C C . GLY A 1 104 ? -7.612 -9.567 -7.326 1.00 73.44 104 GLY A C 1
ATOM 843 O O . GLY A 1 104 ? -8.630 -8.881 -7.253 1.00 73.44 104 GLY A O 1
ATOM 844 N N . MET A 1 105 ? -6.508 -9.260 -6.643 1.00 80.69 105 MET A N 1
ATOM 845 C CA . MET A 1 105 ? -6.349 -8.015 -5.881 1.00 80.69 105 MET A CA 1
ATOM 846 C C . MET A 1 105 ? -5.862 -6.860 -6.770 1.00 80.69 105 MET A C 1
ATOM 848 O O . MET A 1 105 ? -5.056 -7.066 -7.671 1.00 80.69 105 MET A O 1
ATOM 852 N N . LEU A 1 106 ? -6.352 -5.640 -6.513 1.00 84.69 106 LEU A N 1
ATOM 853 C CA . LEU A 1 106 ? -5.993 -4.434 -7.283 1.00 84.69 106 LEU A CA 1
ATOM 854 C C . LEU A 1 106 ? -5.083 -3.461 -6.523 1.00 84.69 106 LEU A C 1
ATOM 856 O O . LEU A 1 106 ? -4.340 -2.708 -7.144 1.00 84.69 106 LEU A O 1
ATOM 860 N N . VAL A 1 107 ? -5.159 -3.452 -5.191 1.00 85.94 107 VAL A N 1
ATOM 861 C CA . VAL A 1 107 ? -4.440 -2.501 -4.334 1.00 85.94 107 VAL A CA 1
ATOM 862 C C . VAL A 1 107 ? -3.432 -3.279 -3.492 1.00 85.94 107 VAL A C 1
ATOM 864 O O . VAL A 1 107 ? -3.879 -4.096 -2.680 1.00 85.94 107 VAL A O 1
ATOM 867 N N . PRO A 1 108 ? -2.113 -3.073 -3.665 1.00 87.19 108 PRO A N 1
ATOM 868 C CA . PRO A 1 108 ? -1.105 -3.647 -2.777 1.00 87.19 108 PRO A CA 1
ATOM 869 C C . PRO A 1 108 ? -1.292 -3.115 -1.351 1.00 87.19 108 PRO A C 1
ATOM 871 O O . PRO A 1 108 ? -1.468 -1.912 -1.167 1.00 87.19 108 PRO A O 1
ATOM 874 N N . LEU A 1 109 ? -1.286 -4.004 -0.355 1.00 80.75 109 LEU A N 1
ATOM 875 C CA . LEU A 1 109 ? -1.334 -3.615 1.061 1.00 80.75 109 LEU A CA 1
ATOM 876 C C . LEU A 1 109 ? 0.058 -3.459 1.665 1.00 80.75 109 LEU A C 1
ATOM 878 O O . LEU A 1 109 ? 0.304 -2.541 2.443 1.00 80.75 109 LEU A O 1
ATOM 882 N N . GLU A 1 110 ? 0.946 -4.369 1.291 1.00 78.50 110 GLU A N 1
ATOM 883 C CA . GLU A 1 110 ? 2.313 -4.456 1.770 1.00 78.50 110 GLU A CA 1
ATOM 884 C C . GLU A 1 110 ? 3.224 -4.731 0.579 1.00 78.50 110 GLU A C 1
ATOM 886 O O . GLU A 1 110 ? 2.784 -5.205 -0.473 1.00 78.50 110 GLU A O 1
ATOM 891 N N . GLY A 1 111 ? 4.498 -4.395 0.739 1.00 83.56 111 GLY A N 1
ATOM 892 C CA . GLY A 1 111 ? 5.532 -4.797 -0.197 1.00 83.56 111 GLY A CA 1
ATOM 893 C C . GLY A 1 111 ? 6.788 -3.948 -0.090 1.00 83.56 111 GLY A C 1
ATOM 894 O O . GLY A 1 111 ? 6.784 -2.799 0.376 1.00 83.56 111 GLY A O 1
ATOM 895 N N . ASN A 1 112 ? 7.878 -4.544 -0.546 1.00 89.00 112 ASN A N 1
ATOM 896 C CA . ASN A 1 112 ? 9.211 -3.977 -0.481 1.00 89.00 112 ASN A CA 1
ATOM 897 C C . ASN A 1 112 ? 9.538 -3.235 -1.776 1.00 89.00 112 ASN A C 1
ATOM 899 O O . ASN A 1 112 ? 9.098 -3.599 -2.867 1.00 89.00 112 ASN A O 1
ATOM 903 N N . CYS A 1 113 ? 10.352 -2.192 -1.656 1.00 91.25 113 CYS A N 1
ATOM 904 C CA . CYS A 1 113 ? 10.938 -1.524 -2.803 1.00 91.25 113 CYS A CA 1
ATOM 905 C C . CYS A 1 113 ? 11.805 -2.521 -3.594 1.00 91.25 113 CYS A C 1
ATOM 907 O O . CYS A 1 113 ? 12.754 -3.058 -3.019 1.00 91.25 113 CYS A O 1
ATOM 909 N N . PRO A 1 114 ? 11.582 -2.714 -4.906 1.00 90.75 114 PRO A N 1
ATOM 910 C CA . PRO A 1 114 ? 12.397 -3.624 -5.713 1.00 90.75 114 PRO A CA 1
ATOM 911 C C . PRO A 1 114 ? 13.858 -3.167 -5.874 1.00 90.75 114 PRO A C 1
ATOM 913 O O . PRO A 1 114 ? 14.699 -3.962 -6.277 1.00 90.75 114 PRO A O 1
ATOM 916 N N . SER A 1 115 ? 14.183 -1.903 -5.568 1.00 91.44 115 SER A N 1
ATOM 917 C CA . SER A 1 115 ? 15.557 -1.384 -5.658 1.00 91.44 115 SER A CA 1
ATOM 918 C C . SER A 1 115 ? 16.326 -1.407 -4.338 1.00 91.44 115 SER A C 1
ATOM 920 O O . SER A 1 115 ? 17.512 -1.713 -4.352 1.00 91.44 115 SER A O 1
ATOM 922 N N . CYS A 1 116 ? 15.699 -1.056 -3.208 1.00 91.56 116 CYS A N 1
ATOM 923 C CA . CYS A 1 116 ? 16.395 -0.970 -1.913 1.00 91.56 116 CYS A CA 1
ATOM 924 C C . CYS A 1 116 ? 15.915 -1.982 -0.865 1.00 91.56 116 CYS A C 1
ATOM 926 O O . CYS A 1 116 ? 16.474 -2.027 0.225 1.00 91.56 116 CYS A O 1
ATOM 928 N N . GLY A 1 117 ? 14.866 -2.758 -1.146 1.00 87.81 117 GLY A N 1
ATOM 929 C CA . GLY A 1 117 ? 14.317 -3.755 -0.224 1.00 87.81 117 GLY A CA 1
ATOM 930 C C . GLY A 1 117 ? 13.578 -3.186 0.992 1.00 87.81 117 GLY A C 1
ATOM 931 O O . GLY A 1 117 ? 13.007 -3.955 1.757 1.00 87.81 117 GLY A O 1
ATOM 932 N N . ILE A 1 118 ? 13.537 -1.863 1.180 1.00 87.00 118 ILE A N 1
ATOM 933 C CA . ILE A 1 118 ? 12.813 -1.225 2.290 1.00 87.00 118 ILE A CA 1
ATOM 934 C C . ILE A 1 118 ? 11.303 -1.359 2.071 1.00 87.00 118 ILE A C 1
ATOM 936 O O . ILE A 1 118 ? 10.814 -1.190 0.953 1.00 87.00 118 ILE A O 1
ATOM 940 N N . MET A 1 119 ? 10.560 -1.637 3.142 1.00 80.12 119 MET A N 1
ATOM 941 C CA . MET A 1 119 ? 9.101 -1.732 3.113 1.00 80.12 119 MET A CA 1
ATOM 942 C C . MET A 1 119 ? 8.470 -0.370 2.783 1.00 80.12 119 MET A C 1
ATOM 944 O O . MET A 1 119 ? 8.724 0.622 3.464 1.00 80.12 119 MET A O 1
ATOM 948 N N . CYS A 1 120 ? 7.661 -0.314 1.722 1.00 72.31 120 CYS A N 1
ATOM 949 C CA . CYS A 1 120 ? 7.043 0.930 1.245 1.00 72.31 120 CYS A CA 1
ATOM 950 C C . CYS A 1 120 ? 5.619 1.144 1.771 1.00 72.31 120 CYS A C 1
ATOM 952 O O . CYS A 1 120 ? 5.178 2.287 1.870 1.00 72.31 120 CYS A O 1
ATOM 954 N N . PHE A 1 121 ? 4.909 0.065 2.105 1.00 65.69 121 PHE A N 1
ATOM 955 C CA . PHE A 1 121 ? 3.549 0.094 2.640 1.00 65.69 121 PHE A CA 1
ATOM 956 C C . PHE A 1 121 ? 3.456 -0.904 3.799 1.00 65.69 121 PHE A C 1
ATOM 958 O O . PHE A 1 121 ? 3.901 -2.040 3.656 1.00 65.69 121 PHE A O 1
ATOM 965 N N . GLY A 1 122 ? 2.941 -0.456 4.946 1.00 51.28 122 GLY A N 1
ATOM 966 C CA . GLY A 1 122 ? 2.909 -1.217 6.200 1.00 51.28 122 GLY A CA 1
ATOM 967 C C . GLY A 1 122 ? 3.483 -0.413 7.371 1.00 51.28 122 GLY A C 1
ATOM 968 O O . GLY A 1 122 ? 4.304 0.485 7.176 1.00 51.28 122 GLY A O 1
ATOM 969 N N . ARG A 1 123 ? 3.024 -0.689 8.600 1.00 39.00 123 ARG A N 1
ATOM 970 C CA . ARG A 1 123 ? 3.613 -0.079 9.805 1.00 39.00 123 ARG A CA 1
ATOM 971 C C . ARG A 1 123 ? 5.070 -0.540 9.925 1.00 39.00 123 ARG A C 1
ATOM 973 O O . ARG A 1 123 ? 5.285 -1.747 9.864 1.00 39.00 123 ARG A O 1
ATOM 980 N N . PRO A 1 124 ? 6.048 0.357 10.136 1.00 37.22 124 PRO A N 1
ATOM 981 C CA . PRO A 1 124 ? 7.354 -0.085 10.602 1.00 37.22 124 PRO A CA 1
ATOM 982 C C . PRO A 1 124 ? 7.144 -0.856 11.912 1.00 37.22 124 PRO A C 1
ATOM 984 O O . PRO A 1 124 ? 6.410 -0.387 12.788 1.00 37.22 124 PRO A O 1
ATOM 987 N N . CYS A 1 125 ? 7.698 -2.065 11.967 1.00 34.28 125 CYS A N 1
ATOM 988 C CA . CYS A 1 125 ? 7.819 -2.855 13.185 1.00 34.28 125 CYS A CA 1
ATOM 989 C C . CYS A 1 125 ? 8.559 -2.070 14.273 1.00 34.28 125 CYS A C 1
ATOM 991 O O . CYS A 1 125 ? 9.535 -1.366 13.918 1.00 34.28 125 CYS A O 1
#